Protein AF-A0A8X6FVD0-F1 (afdb_monomer_lite)

Structure (mmCIF, N/CA/C/O backbone):
data_AF-A0A8X6FVD0-F1
#
_entry.id   AF-A0A8X6FVD0-F1
#
loop_
_atom_site.group_PDB
_atom_site.id
_atom_site.type_symbol
_atom_site.label_atom_id
_atom_site.label_alt_id
_atom_site.label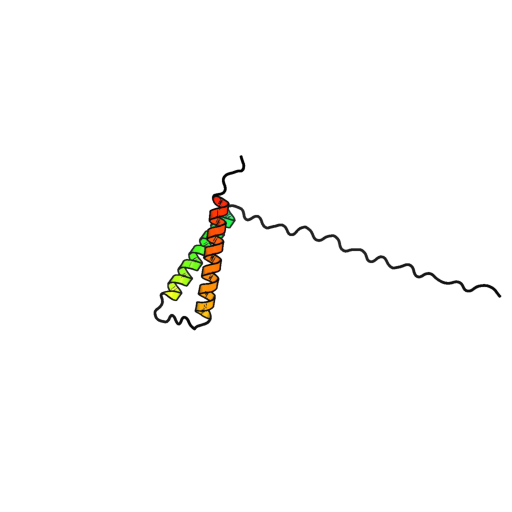_comp_id
_atom_site.label_asym_id
_atom_site.label_entity_id
_atom_site.label_seq_id
_atom_site.pdbx_PDB_ins_code
_atom_site.Cartn_x
_atom_site.Cartn_y
_atom_site.Cartn_z
_atom_site.occupancy
_atom_site.B_iso_or_equiv
_atom_site.auth_seq_id
_atom_site.auth_comp_id
_atom_site.auth_asym_id
_atom_site.auth_atom_id
_atom_site.pdbx_PDB_model_num
ATOM 1 N N . MET A 1 1 ? 47.522 37.776 63.342 1.00 47.62 1 MET A N 1
ATOM 2 C CA . MET A 1 1 ? 47.467 36.954 62.114 1.00 47.62 1 MET A CA 1
ATOM 3 C C . MET A 1 1 ? 46.582 35.760 62.398 1.00 47.62 1 MET A C 1
ATOM 5 O O . MET A 1 1 ? 46.974 34.973 63.239 1.00 47.62 1 MET A O 1
ATOM 9 N N . ASN A 1 2 ? 45.381 35.726 61.817 1.00 36.94 2 ASN A N 1
ATOM 10 C CA . ASN A 1 2 ? 44.413 34.613 61.749 1.00 36.94 2 ASN A CA 1
ATOM 11 C C . ASN A 1 2 ? 43.127 35.216 61.147 1.00 36.94 2 ASN A C 1
ATOM 13 O O . ASN A 1 2 ? 42.760 36.306 61.567 1.00 36.94 2 ASN A O 1
ATOM 17 N N . GLN A 1 3 ? 42.377 34.666 60.197 1.00 48.00 3 GLN A N 1
ATOM 18 C CA . GLN A 1 3 ? 42.430 33.489 59.328 1.00 48.00 3 GLN A CA 1
ATOM 19 C C . GLN A 1 3 ? 41.608 33.881 58.078 1.00 48.00 3 GLN A C 1
ATOM 21 O O . GLN A 1 3 ? 40.643 34.639 58.197 1.00 48.00 3 GLN A O 1
ATOM 26 N N . LEU A 1 4 ? 41.991 33.406 56.889 1.00 51.53 4 LEU A N 1
ATOM 27 C CA . LEU A 1 4 ? 41.271 33.653 55.631 1.00 51.53 4 LEU A CA 1
ATOM 28 C C . LEU A 1 4 ? 39.842 33.080 55.689 1.00 51.53 4 LEU A C 1
ATOM 30 O O . LEU A 1 4 ? 39.650 31.905 55.994 1.00 51.53 4 LEU A O 1
ATOM 34 N N . ILE A 1 5 ? 38.849 33.891 55.319 1.00 57.09 5 ILE A N 1
ATOM 35 C CA . ILE A 1 5 ? 37.463 33.453 55.116 1.00 57.09 5 ILE A CA 1
ATOM 36 C C . ILE A 1 5 ? 37.375 32.782 53.739 1.00 57.09 5 ILE A C 1
ATOM 38 O O . ILE A 1 5 ? 37.478 33.448 52.710 1.00 57.09 5 ILE A O 1
ATOM 42 N N . MET A 1 6 ? 37.186 31.462 53.710 1.00 51.59 6 MET A N 1
ATOM 43 C CA . MET A 1 6 ? 36.872 30.716 52.488 1.00 51.59 6 MET A CA 1
ATOM 44 C C . MET A 1 6 ? 35.366 30.806 52.209 1.00 51.59 6 MET A C 1
ATOM 46 O O . MET A 1 6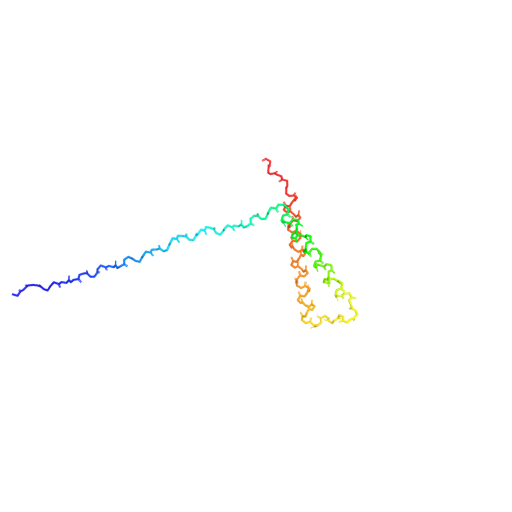 ? 34.556 30.263 52.957 1.00 51.59 6 MET A O 1
ATOM 50 N N . THR A 1 7 ? 34.973 31.492 51.136 1.00 52.88 7 THR A N 1
ATOM 51 C CA . THR A 1 7 ? 33.577 31.560 50.687 1.00 52.88 7 THR A CA 1
ATOM 52 C C . THR A 1 7 ? 33.214 30.297 49.903 1.00 52.88 7 THR A C 1
ATOM 54 O O . THR A 1 7 ? 33.686 30.054 48.793 1.00 52.88 7 THR A O 1
ATOM 57 N N . SER A 1 8 ? 32.361 29.457 50.488 1.00 50.16 8 SER A N 1
ATOM 58 C CA . SER A 1 8 ? 31.799 28.275 49.836 1.00 50.16 8 SER A CA 1
ATOM 59 C C . SER A 1 8 ? 30.741 28.693 48.805 1.00 50.16 8 SER A C 1
ATOM 61 O O . SER A 1 8 ? 29.648 29.154 49.133 1.00 50.16 8 SER A O 1
ATOM 63 N N . LYS A 1 9 ? 31.054 28.535 47.514 1.00 56.81 9 LYS A N 1
ATOM 64 C CA . LYS A 1 9 ? 30.061 28.623 46.433 1.00 56.81 9 LYS A CA 1
ATOM 65 C C . LYS A 1 9 ? 29.066 27.467 46.581 1.00 56.81 9 LYS A C 1
ATOM 67 O O . LYS A 1 9 ? 29.423 26.311 46.378 1.00 56.81 9 LYS A O 1
ATOM 72 N N . SER A 1 10 ? 27.817 27.786 46.913 1.00 60.72 10 SER A N 1
ATOM 73 C CA . SER A 1 10 ? 26.706 26.827 46.876 1.00 60.72 10 SER A CA 1
ATOM 74 C C . SER A 1 10 ? 26.471 26.337 45.437 1.00 60.72 10 SER A C 1
ATOM 76 O O . SER A 1 10 ? 26.400 27.174 44.530 1.00 60.72 10 SER A O 1
ATOM 78 N N . PRO A 1 11 ? 26.317 25.022 45.185 1.00 60.69 11 PRO A N 1
ATOM 79 C CA . PRO A 1 11 ? 25.980 24.521 43.859 1.00 60.69 11 PRO A CA 1
ATOM 80 C C . PRO A 1 11 ? 24.570 24.982 43.486 1.00 60.69 11 PRO A C 1
ATOM 82 O O . PRO A 1 11 ? 23.596 24.690 44.182 1.00 60.69 11 PRO A O 1
ATOM 85 N N . ARG A 1 12 ? 24.456 25.723 42.382 1.00 61.03 12 ARG A N 1
ATOM 86 C CA . ARG A 1 12 ? 23.176 26.116 41.789 1.00 61.03 12 ARG A CA 1
ATOM 87 C C . ARG A 1 12 ? 22.433 24.831 41.395 1.00 61.03 12 ARG A C 1
ATOM 89 O O . ARG A 1 12 ? 22.832 24.177 40.438 1.00 61.03 12 ARG A O 1
ATOM 96 N N . ARG A 1 13 ? 21.390 24.449 42.146 1.00 62.78 13 ARG A N 1
ATOM 97 C CA . ARG A 1 13 ? 20.494 23.341 41.773 1.00 62.78 13 ARG A CA 1
ATOM 98 C C . ARG A 1 13 ? 19.857 23.690 40.430 1.00 62.78 13 ARG A C 1
ATOM 100 O O . ARG A 1 13 ? 19.045 24.609 40.357 1.00 62.78 13 ARG A O 1
ATOM 107 N N . THR A 1 14 ? 20.258 23.004 39.368 1.00 65.44 14 THR A N 1
ATOM 108 C CA . THR A 1 14 ? 19.532 23.022 38.098 1.00 65.44 14 THR A CA 1
ATOM 109 C C . THR A 1 14 ? 18.167 22.377 38.338 1.00 65.44 14 THR A C 1
ATOM 111 O O . THR A 1 14 ? 18.137 21.252 38.840 1.00 65.44 14 THR A O 1
ATOM 114 N N . PRO A 1 15 ? 17.040 23.053 38.054 1.00 67.81 15 PRO A N 1
ATOM 115 C CA . PRO A 1 15 ? 15.740 22.408 38.133 1.00 67.81 15 PRO A CA 1
ATOM 116 C C . PRO A 1 15 ? 15.700 21.297 37.083 1.00 67.81 15 PRO A C 1
ATOM 118 O O . PRO A 1 15 ? 15.897 21.548 35.894 1.00 67.81 15 PRO A O 1
ATOM 121 N N . THR A 1 16 ? 15.508 20.061 37.534 1.00 70.56 16 THR A N 1
ATOM 122 C CA . THR A 1 16 ? 15.261 18.919 36.657 1.00 70.56 16 THR A CA 1
ATOM 123 C C . THR A 1 16 ? 14.016 19.229 35.818 1.00 70.56 16 THR A C 1
ATOM 125 O O . THR A 1 16 ? 13.007 19.637 36.404 1.00 70.56 16 THR A O 1
ATOM 128 N N . PRO A 1 17 ? 14.049 19.086 34.480 1.00 67.50 17 PRO A N 1
ATOM 129 C CA . PRO A 1 17 ? 12.837 19.217 33.681 1.00 67.50 17 PRO A CA 1
ATOM 130 C C . PRO A 1 17 ? 11.802 18.182 34.154 1.00 67.50 17 PRO A C 1
ATOM 132 O O . PRO A 1 17 ? 12.192 17.098 34.604 1.00 67.50 17 PRO A O 1
ATOM 135 N N . PRO A 1 18 ? 10.497 18.503 34.099 1.00 73.75 18 PRO A N 1
ATOM 136 C CA . PRO A 1 18 ? 9.461 17.545 34.450 1.00 73.75 18 PRO A CA 1
ATOM 137 C C . PRO A 1 18 ? 9.609 16.285 33.583 1.00 73.75 18 PRO A C 1
ATOM 139 O O . PRO A 1 18 ? 10.017 16.395 32.421 1.00 73.75 18 PRO A O 1
ATOM 142 N N . PRO A 1 19 ? 9.309 15.093 34.127 1.00 70.00 19 PRO A N 1
ATOM 143 C CA . PRO A 1 19 ? 9.311 13.876 33.333 1.00 70.00 19 PRO A CA 1
ATOM 144 C C . PRO A 1 19 ? 8.376 14.070 32.137 1.00 70.00 19 PRO A C 1
ATOM 146 O O . PRO A 1 19 ? 7.249 14.546 32.292 1.00 70.00 19 PRO A O 1
ATOM 149 N N . LEU A 1 20 ? 8.871 13.744 30.941 1.00 66.62 20 LEU A N 1
ATOM 150 C CA . LEU A 1 20 ? 8.043 13.717 29.741 1.00 66.62 20 LEU A CA 1
ATOM 151 C C . LEU A 1 20 ? 6.865 12.764 30.005 1.00 66.62 20 LEU A C 1
ATOM 153 O O . LEU A 1 20 ? 7.089 11.698 30.592 1.00 66.62 20 LEU A O 1
ATOM 157 N N . PRO A 1 21 ? 5.627 13.125 29.621 1.00 66.31 21 PRO A N 1
ATOM 158 C CA . PRO A 1 21 ? 4.510 12.200 29.739 1.00 66.31 21 PRO A CA 1
ATOM 159 C C . PRO A 1 21 ? 4.851 10.905 28.985 1.00 66.31 21 PRO A C 1
ATOM 161 O O . PRO A 1 21 ? 5.570 10.963 27.977 1.00 66.31 21 PRO A O 1
ATOM 164 N N . PRO A 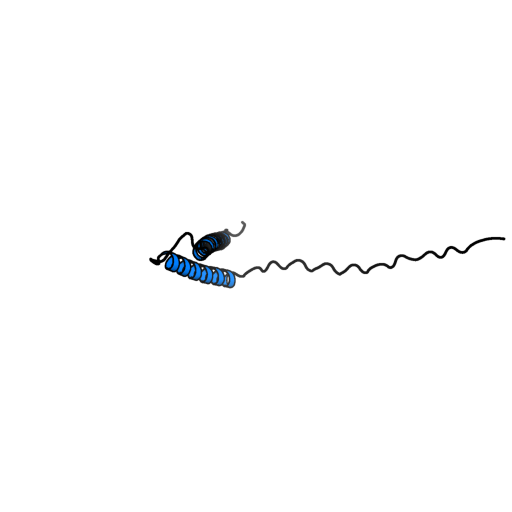1 22 ? 4.382 9.736 29.463 1.00 66.75 22 PRO A N 1
ATOM 165 C CA . PRO A 1 22 ? 4.522 8.506 28.699 1.00 66.75 22 PRO A CA 1
ATOM 166 C C . PRO A 1 22 ? 3.964 8.771 27.302 1.00 66.75 22 PRO A C 1
ATOM 168 O O . PRO A 1 22 ? 2.896 9.370 27.176 1.00 66.75 22 PRO A O 1
ATOM 171 N N . CYS A 1 23 ? 4.717 8.399 26.262 1.00 62.78 23 CYS A N 1
ATOM 172 C CA . CYS A 1 23 ? 4.213 8.454 24.895 1.00 62.78 23 CYS A CA 1
ATOM 173 C C . CYS A 1 23 ? 2.882 7.707 24.887 1.00 62.78 23 CYS A C 1
ATOM 175 O O . CYS A 1 23 ? 2.873 6.493 25.093 1.00 62.78 23 CYS A O 1
ATOM 177 N N . GLU A 1 24 ? 1.769 8.424 24.726 1.00 58.28 24 GLU A N 1
ATOM 178 C CA . GLU A 1 24 ? 0.478 7.781 24.556 1.00 58.28 24 GLU A CA 1
ATOM 179 C C . GLU A 1 24 ? 0.599 6.931 23.295 1.00 58.28 24 GLU A C 1
AT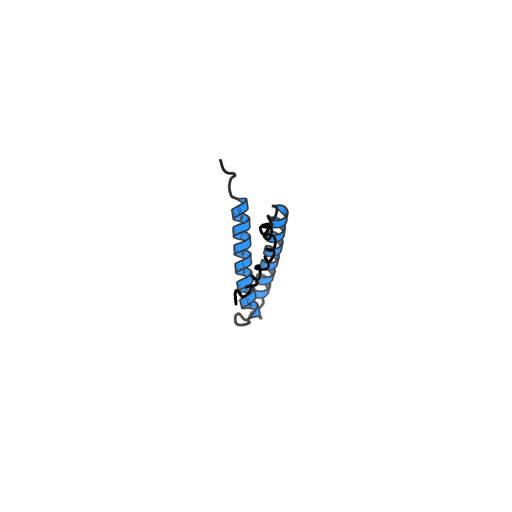OM 181 O O . GLU A 1 24 ? 0.718 7.453 22.184 1.00 58.28 24 GLU A O 1
ATOM 186 N N . GLN A 1 25 ? 0.663 5.607 23.461 1.00 58.12 25 GLN A N 1
ATOM 187 C CA . GLN A 1 25 ? 0.459 4.710 22.339 1.00 58.12 25 GLN A CA 1
ATOM 188 C C . GLN A 1 25 ? -0.926 5.046 21.801 1.00 58.12 25 GLN A C 1
ATOM 190 O O . GLN A 1 25 ? -1.925 4.805 22.477 1.00 58.12 25 GLN A O 1
ATOM 195 N N . LEU A 1 26 ? -0.972 5.645 20.611 1.00 59.47 26 LEU A N 1
ATOM 196 C CA . LEU A 1 26 ? -2.204 5.866 19.869 1.00 59.47 26 LEU A CA 1
ATOM 197 C C . LEU A 1 26 ? -2.870 4.503 19.666 1.00 59.47 26 LEU A C 1
ATOM 199 O O . LEU A 1 26 ? -2.500 3.742 18.773 1.00 59.47 26 LEU A O 1
ATOM 203 N N . GLN A 1 27 ? -3.825 4.172 20.534 1.00 61.66 27 GLN A N 1
ATOM 204 C CA . GLN A 1 27 ? -4.675 3.006 20.363 1.00 61.66 27 GLN A CA 1
ATOM 205 C C . GLN A 1 27 ? -5.680 3.355 19.271 1.00 61.66 27 GLN A C 1
ATOM 207 O O . GLN A 1 27 ? -6.696 3.999 19.529 1.00 61.66 27 GLN A O 1
ATOM 212 N N . LEU A 1 28 ? -5.365 2.972 18.034 1.00 67.44 28 LEU A N 1
ATOM 213 C CA . LEU A 1 28 ? -6.312 3.077 16.929 1.00 67.44 28 LEU A CA 1
ATOM 214 C C . LEU A 1 28 ? -7.553 2.259 17.282 1.00 67.44 28 LEU A C 1
ATOM 216 O O . LEU A 1 28 ? -7.463 1.063 17.568 1.00 67.44 28 LEU A O 1
ATOM 220 N N . ASN A 1 29 ? -8.725 2.888 17.247 1.00 79.88 29 ASN A N 1
ATOM 221 C CA . ASN A 1 29 ? -9.961 2.151 17.461 1.00 79.88 29 ASN A CA 1
ATOM 222 C C . ASN A 1 29 ? -10.283 1.261 16.245 1.00 79.88 29 ASN A C 1
ATOM 224 O O . ASN A 1 29 ? -9.752 1.439 15.146 1.00 79.88 29 ASN A O 1
ATOM 228 N N . LYS A 1 30 ? -11.207 0.307 16.416 1.00 77.00 30 LYS A N 1
ATOM 229 C CA . LYS A 1 30 ? -11.608 -0.643 15.360 1.00 77.00 30 LYS A CA 1
ATOM 230 C C . LYS A 1 30 ? -11.993 0.038 14.037 1.00 77.00 30 LYS A C 1
ATOM 232 O O . LYS A 1 30 ? -11.679 -0.489 12.970 1.00 77.00 30 LYS A O 1
ATOM 237 N N . ALA A 1 31 ? -12.657 1.193 14.083 1.00 80.38 31 ALA A N 1
ATOM 238 C CA . ALA A 1 31 ? -13.057 1.917 12.878 1.00 80.38 31 ALA A CA 1
ATOM 239 C C . ALA A 1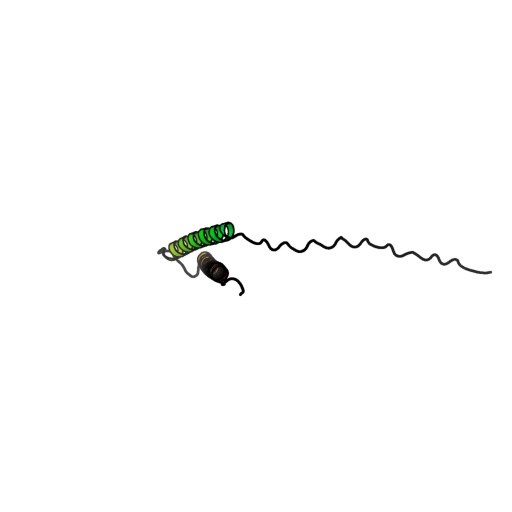 31 ? -11.860 2.595 12.191 1.00 80.38 31 ALA A C 1
ATOM 241 O O . ALA A 1 31 ? -11.774 2.585 10.964 1.00 80.38 31 ALA A O 1
ATOM 242 N N . GLU A 1 32 ? -10.925 3.151 12.957 1.00 83.44 32 GLU A N 1
ATOM 243 C CA . GLU A 1 32 ? -9.685 3.739 12.438 1.00 83.44 32 GLU A CA 1
ATOM 244 C C . GLU A 1 32 ? -8.772 2.676 11.824 1.00 83.44 32 GLU A C 1
ATOM 246 O O . GLU A 1 32 ? -8.305 2.852 10.697 1.00 83.44 32 GLU A O 1
ATOM 251 N N . LEU A 1 33 ? -8.611 1.533 12.499 1.00 79.06 33 LEU A N 1
ATOM 252 C CA . LEU A 1 33 ? -7.866 0.389 11.975 1.00 79.06 33 LEU A CA 1
ATOM 253 C C . LEU A 1 33 ? -8.488 -0.110 10.662 1.00 79.06 33 LEU A C 1
ATOM 255 O O . LEU A 1 33 ? -7.789 -0.305 9.669 1.00 79.06 33 LEU A O 1
ATOM 259 N N . SER A 1 34 ? -9.819 -0.235 10.613 1.00 81.19 34 SER A N 1
ATOM 260 C CA . SER A 1 34 ? -10.539 -0.647 9.403 1.00 81.19 34 SER A CA 1
ATOM 261 C C . SER A 1 34 ? -10.354 0.338 8.242 1.00 81.19 34 SER A C 1
ATOM 263 O O . SER A 1 34 ? -10.200 -0.087 7.093 1.00 81.19 34 SER A O 1
ATOM 265 N N . LYS A 1 35 ? -10.358 1.652 8.509 1.00 86.25 35 LYS A N 1
ATOM 266 C CA . LYS A 1 35 ? -10.095 2.683 7.490 1.00 86.25 35 LYS A CA 1
ATOM 267 C C . LYS A 1 35 ? -8.663 2.595 6.972 1.00 86.25 35 LYS A C 1
ATOM 269 O O . LYS A 1 35 ? -8.461 2.613 5.760 1.00 86.25 35 LYS A O 1
ATOM 274 N N . MET A 1 36 ? -7.691 2.440 7.871 1.00 83.94 36 MET A N 1
ATOM 275 C CA . MET A 1 36 ? -6.281 2.280 7.516 1.00 83.94 36 MET A CA 1
ATOM 276 C C . MET A 1 36 ? -6.064 1.043 6.636 1.00 83.94 36 MET A C 1
ATOM 278 O O . MET A 1 36 ? -5.439 1.150 5.583 1.00 83.94 36 MET A O 1
ATOM 282 N N . VAL A 1 37 ? -6.641 -0.103 7.011 1.00 84.38 37 VAL A N 1
ATOM 283 C CA . VAL A 1 37 ? -6.588 -1.342 6.217 1.00 84.38 37 VAL A CA 1
ATOM 284 C C . VAL A 1 37 ? -7.212 -1.140 4.835 1.00 84.38 37 VAL A C 1
ATOM 286 O O . VAL A 1 37 ? -6.637 -1.565 3.837 1.00 84.38 37 VAL A O 1
ATOM 289 N N . THR A 1 38 ? -8.357 -0.459 4.748 1.00 85.94 38 THR A N 1
ATOM 290 C CA . THR A 1 38 ? -9.033 -0.193 3.464 1.00 85.94 38 THR A CA 1
ATOM 291 C C . THR A 1 38 ? -8.179 0.684 2.549 1.00 85.94 38 THR A C 1
ATOM 293 O O . THR A 1 38 ? -7.987 0.357 1.380 1.00 85.94 38 THR A O 1
ATOM 296 N N . PHE A 1 39 ? -7.616 1.768 3.086 1.00 86.56 39 PHE A N 1
ATOM 297 C CA . PHE A 1 39 ? -6.726 2.654 2.339 1.00 86.56 39 PHE A CA 1
ATOM 298 C C . PHE A 1 39 ? -5.474 1.917 1.841 1.00 86.56 39 PHE A C 1
ATOM 300 O O . PHE A 1 39 ? -5.109 2.016 0.670 1.00 86.56 39 PHE A O 1
ATOM 307 N N . ARG A 1 40 ? -4.847 1.123 2.714 1.00 84.62 40 ARG A N 1
ATOM 308 C CA . ARG A 1 40 ? -3.664 0.317 2.390 1.00 84.62 40 ARG A CA 1
ATOM 309 C C . ARG A 1 40 ? -3.968 -0.726 1.302 1.00 84.62 40 ARG A C 1
ATOM 311 O O . ARG A 1 40 ? -3.190 -0.842 0.363 1.00 84.62 40 ARG A O 1
ATOM 318 N N . LYS A 1 41 ? -5.129 -1.395 1.345 1.00 85.38 41 LYS A N 1
ATOM 319 C CA . LYS A 1 41 ? -5.595 -2.304 0.275 1.00 85.38 41 LYS A CA 1
ATOM 320 C C . LYS A 1 41 ? -5.778 -1.602 -1.071 1.00 85.38 41 LYS A C 1
ATOM 322 O O . LYS A 1 41 ? -5.439 -2.170 -2.102 1.00 85.38 41 LYS A O 1
ATOM 327 N N . HIS A 1 42 ? -6.298 -0.377 -1.076 1.00 90.88 42 HIS A N 1
ATOM 328 C CA . HIS A 1 42 ? -6.430 0.388 -2.315 1.00 90.88 42 HIS A CA 1
ATOM 329 C C . HIS A 1 42 ? -5.057 0.755 -2.897 1.00 90.88 42 HIS A C 1
ATOM 331 O O . HIS A 1 42 ? -4.812 0.548 -4.080 1.00 90.88 42 HIS A O 1
ATOM 337 N N . LYS A 1 43 ? -4.127 1.206 -2.045 1.00 88.19 43 LYS A N 1
ATOM 338 C CA . LYS A 1 43 ? -2.740 1.484 -2.443 1.00 88.19 43 LYS A CA 1
ATOM 339 C C . LYS A 1 43 ? -2.037 0.243 -3.009 1.00 88.19 43 LYS A C 1
ATOM 341 O O . LYS A 1 43 ? -1.333 0.358 -4.007 1.00 88.19 43 LYS A O 1
ATOM 346 N N . LEU A 1 44 ? -2.258 -0.926 -2.401 1.00 86.50 44 LEU A N 1
ATOM 347 C CA . LEU A 1 44 ? -1.751 -2.213 -2.884 1.00 86.50 44 LEU A CA 1
ATOM 348 C C . LEU A 1 44 ? -2.207 -2.498 -4.322 1.00 86.50 44 LEU A C 1
ATOM 350 O O . LEU A 1 44 ? -1.375 -2.808 -5.170 1.00 86.50 44 LEU A O 1
ATOM 354 N N . ALA A 1 45 ? -3.503 -2.332 -4.602 1.00 88.75 45 ALA A N 1
ATOM 355 C CA . ALA A 1 45 ? -4.053 -2.537 -5.939 1.00 88.75 45 ALA A CA 1
ATOM 356 C C . ALA A 1 45 ? -3.400 -1.603 -6.973 1.00 88.75 45 ALA A C 1
ATOM 358 O O . ALA A 1 45 ? -2.956 -2.072 -8.015 1.00 88.75 45 ALA A O 1
ATOM 359 N N . CYS A 1 46 ? -3.234 -0.315 -6.652 1.00 89.31 46 CYS A N 1
ATOM 360 C CA . CYS A 1 46 ? -2.571 0.627 -7.558 1.00 89.31 46 CYS A CA 1
ATOM 361 C C . CYS A 1 46 ? -1.114 0.242 -7.858 1.00 89.31 46 CYS A C 1
ATOM 363 O O . CYS A 1 46 ? -0.661 0.387 -8.990 1.00 89.31 46 CYS A O 1
ATOM 365 N N . ILE A 1 47 ? -0.363 -0.253 -6.867 1.00 86.31 47 ILE A N 1
ATOM 366 C CA . ILE A 1 47 ? 1.019 -0.709 -7.086 1.00 86.31 47 ILE A CA 1
ATOM 367 C C . ILE A 1 47 ? 1.045 -1.932 -8.011 1.00 86.31 47 ILE A C 1
ATOM 369 O O . ILE A 1 47 ? 1.874 -1.990 -8.918 1.00 86.31 47 ILE A O 1
ATOM 373 N N . GLN A 1 48 ? 0.127 -2.881 -7.820 1.00 86.44 48 GLN A N 1
ATOM 374 C CA . GLN A 1 48 ? 0.015 -4.064 -8.678 1.00 86.44 48 GLN A CA 1
ATOM 375 C C . GLN A 1 48 ? -0.362 -3.692 -10.119 1.00 86.44 48 GLN A C 1
ATOM 377 O O . GLN A 1 48 ? 0.211 -4.236 -11.060 1.00 86.44 48 GLN A O 1
ATOM 382 N N . GLU A 1 49 ? -1.270 -2.732 -10.307 1.00 89.44 49 GLU A N 1
ATOM 383 C CA . GLU A 1 49 ? -1.622 -2.209 -11.632 1.00 89.44 49 GLU A CA 1
ATOM 384 C C . GLU A 1 49 ? -0.427 -1.538 -12.317 1.00 89.44 49 GLU A C 1
ATOM 386 O O . GLU A 1 49 ? -0.200 -1.765 -13.503 1.00 89.44 49 GLU A O 1
ATOM 391 N N . LEU A 1 50 ? 0.373 -0.763 -11.576 1.00 85.19 50 LEU A N 1
ATOM 392 C CA . LEU A 1 50 ? 1.595 -0.145 -12.098 1.00 85.19 50 LEU A CA 1
ATOM 393 C C . LEU A 1 50 ? 2.636 -1.191 -12.517 1.00 85.19 50 LEU A C 1
ATOM 395 O O . LEU A 1 50 ? 3.268 -1.032 -13.556 1.00 85.19 50 LEU A O 1
ATOM 399 N N . GLN A 1 51 ? 2.798 -2.270 -11.749 1.00 82.94 51 GLN A N 1
ATOM 400 C CA . GLN A 1 51 ? 3.693 -3.378 -12.105 1.00 82.94 51 GLN A CA 1
ATOM 401 C C . GLN A 1 51 ? 3.186 -4.184 -13.310 1.00 82.94 51 GLN A C 1
ATOM 403 O O . GLN A 1 51 ? 3.982 -4.759 -14.044 1.00 82.94 51 GLN A O 1
ATOM 408 N N . ALA A 1 52 ? 1.875 -4.226 -13.547 1.00 85.56 52 ALA A N 1
ATOM 409 C CA . ALA A 1 52 ? 1.300 -4.908 -14.705 1.00 85.56 52 ALA A CA 1
ATOM 410 C C . ALA A 1 52 ? 1.445 -4.115 -16.021 1.00 85.56 52 ALA A C 1
ATOM 412 O O . ALA A 1 52 ? 1.077 -4.626 -17.082 1.00 85.56 52 ALA A O 1
ATOM 413 N N . MET A 1 53 ? 1.961 -2.880 -15.977 1.00 85.69 53 MET A N 1
ATOM 414 C CA . MET A 1 53 ? 2.167 -2.064 -17.172 1.00 85.69 53 MET A CA 1
ATOM 415 C C . MET A 1 53 ? 3.328 -2.602 -18.028 1.00 85.69 53 MET A C 1
ATOM 417 O O . MET A 1 53 ? 4.346 -3.038 -17.491 1.00 85.69 53 MET A O 1
ATOM 421 N N . PRO A 1 54 ? 3.218 -2.549 -19.367 1.00 78.38 54 PRO A N 1
ATOM 422 C CA . PRO A 1 54 ? 4.230 -3.094 -20.277 1.00 78.38 54 PRO A CA 1
ATOM 423 C C . PRO A 1 54 ? 5.584 -2.366 -20.210 1.00 78.38 54 PRO A C 1
ATOM 425 O O . PRO A 1 54 ? 6.608 -2.977 -20.499 1.00 78.38 54 PRO A O 1
ATOM 428 N N . ASP A 1 55 ? 5.602 -1.102 -19.779 1.00 80.56 55 ASP A N 1
ATOM 429 C CA . ASP A 1 55 ? 6.814 -0.304 -19.528 1.00 80.56 55 ASP A CA 1
ATOM 430 C C . ASP A 1 55 ? 7.395 -0.526 -18.114 1.00 80.56 55 ASP A C 1
ATOM 432 O O . ASP A 1 55 ? 8.150 0.295 -17.582 1.00 80.56 55 ASP A O 1
ATOM 436 N N . HIS A 1 56 ? 7.025 -1.628 -17.453 1.00 77.00 56 HIS A N 1
ATOM 437 C CA . HIS A 1 56 ? 7.610 -1.986 -16.172 1.00 77.00 56 HIS A CA 1
ATOM 438 C C . HIS A 1 56 ? 9.070 -2.416 -16.352 1.00 77.00 56 HIS A C 1
ATOM 440 O O . HIS A 1 56 ? 9.383 -3.501 -16.843 1.00 77.00 56 HIS A O 1
ATOM 446 N N . HIS A 1 57 ? 9.976 -1.571 -15.861 1.00 81.56 57 HIS A N 1
ATOM 447 C CA . HIS A 1 57 ? 11.393 -1.883 -15.740 1.00 81.56 57 HIS A CA 1
ATOM 448 C C . HIS A 1 57 ? 11.723 -2.216 -14.278 1.00 81.56 57 HIS A C 1
ATOM 450 O O . HIS A 1 57 ? 11.762 -1.307 -13.451 1.00 81.56 57 HIS A O 1
ATOM 456 N N . PRO A 1 58 ? 11.961 -3.489 -13.911 1.00 73.06 58 PRO A N 1
ATOM 457 C CA . PRO A 1 58 ? 12.226 -3.882 -12.521 1.00 73.06 58 PRO A CA 1
ATOM 458 C C . PRO A 1 58 ? 13.507 -3.268 -11.937 1.00 73.06 58 PRO A C 1
ATOM 460 O O . PRO A 1 58 ? 13.685 -3.253 -10.722 1.00 73.06 58 PRO A O 1
ATOM 463 N N . GLU A 1 59 ? 14.382 -2.744 -12.793 1.00 81.38 59 GLU A N 1
ATOM 464 C CA . GLU A 1 59 ? 15.623 -2.063 -12.415 1.00 81.38 59 GLU A CA 1
ATOM 465 C C . GLU A 1 59 ? 15.409 -0.586 -12.050 1.00 81.38 59 GLU A C 1
ATOM 467 O O . GLU A 1 59 ? 16.299 0.043 -11.476 1.00 81.38 59 GLU A O 1
ATOM 472 N N . ASP A 1 60 ? 14.239 -0.020 -12.367 1.00 83.62 60 ASP A N 1
ATOM 473 C CA . ASP A 1 60 ? 13.928 1.358 -12.013 1.00 83.62 60 ASP A CA 1
ATOM 474 C C . ASP A 1 60 ? 13.639 1.449 -10.496 1.00 83.62 60 ASP A C 1
ATOM 476 O O . ASP A 1 60 ? 12.802 0.705 -9.958 1.00 83.62 60 ASP A O 1
ATOM 480 N N . PRO A 1 61 ? 14.327 2.359 -9.775 1.00 83.88 61 PRO A N 1
ATOM 481 C CA . PRO A 1 61 ? 14.183 2.530 -8.331 1.00 83.88 61 PRO A CA 1
ATOM 482 C C . PRO A 1 61 ? 12.745 2.829 -7.885 1.00 83.88 61 PRO A C 1
ATOM 484 O O . PRO A 1 61 ? 12.404 2.567 -6.728 1.00 83.88 61 PRO A O 1
ATOM 487 N N . PHE A 1 62 ? 11.892 3.342 -8.775 1.00 83.00 62 PHE A N 1
ATOM 488 C CA . PHE A 1 62 ? 10.465 3.507 -8.529 1.00 83.00 62 PHE A CA 1
ATOM 489 C C . PHE A 1 62 ? 9.786 2.172 -8.201 1.00 83.00 62 PHE A C 1
ATOM 491 O O . PHE A 1 62 ? 9.101 2.069 -7.182 1.00 83.00 62 PHE A O 1
ATOM 498 N N . TYR A 1 63 ? 10.007 1.130 -9.008 1.00 80.88 63 TYR A N 1
ATOM 499 C CA . TYR A 1 63 ? 9.361 -0.167 -8.800 1.00 80.88 63 TYR A CA 1
ATOM 500 C C . TYR A 1 63 ? 9.982 -0.945 -7.641 1.00 80.88 63 TYR A C 1
ATOM 502 O O . TYR A 1 63 ? 9.254 -1.625 -6.920 1.00 80.88 63 TYR A O 1
ATOM 510 N N . ALA A 1 64 ? 11.290 -0.798 -7.401 1.00 84.12 64 ALA A N 1
ATOM 511 C CA . ALA A 1 64 ? 11.940 -1.361 -6.215 1.00 84.12 64 ALA A CA 1
ATOM 512 C C . ALA A 1 64 ? 11.340 -0.784 -4.921 1.00 84.12 64 ALA A C 1
ATOM 514 O O . ALA A 1 64 ? 11.023 -1.519 -3.984 1.00 84.12 64 ALA A O 1
ATOM 515 N N . ARG A 1 65 ? 11.106 0.535 -4.889 1.00 86.00 65 ARG A N 1
ATOM 516 C CA . ARG A 1 65 ? 10.402 1.190 -3.785 1.00 86.00 65 ARG A CA 1
ATOM 517 C C . ARG A 1 65 ? 8.951 0.724 -3.686 1.00 86.00 65 ARG A C 1
ATOM 519 O O . ARG A 1 65 ? 8.492 0.432 -2.587 1.00 86.00 65 ARG A O 1
ATOM 526 N N . ALA A 1 66 ? 8.245 0.621 -4.809 1.00 83.31 66 ALA A N 1
ATOM 527 C CA . ALA A 1 66 ? 6.861 0.162 -4.821 1.00 83.31 66 ALA A CA 1
ATOM 528 C C . ALA A 1 66 ? 6.729 -1.279 -4.291 1.00 83.31 66 ALA A C 1
ATOM 530 O O . ALA A 1 66 ? 5.809 -1.563 -3.532 1.00 83.31 66 ALA A O 1
ATOM 531 N N . ALA A 1 67 ? 7.679 -2.163 -4.612 1.00 82.56 67 ALA A N 1
ATOM 532 C CA . ALA A 1 67 ? 7.738 -3.527 -4.088 1.00 82.56 67 ALA A CA 1
ATOM 533 C C . ALA A 1 67 ? 8.002 -3.568 -2.571 1.00 82.56 67 ALA A C 1
ATOM 535 O O . ALA A 1 67 ? 7.354 -4.329 -1.856 1.00 82.56 67 ALA A O 1
ATOM 536 N N . AL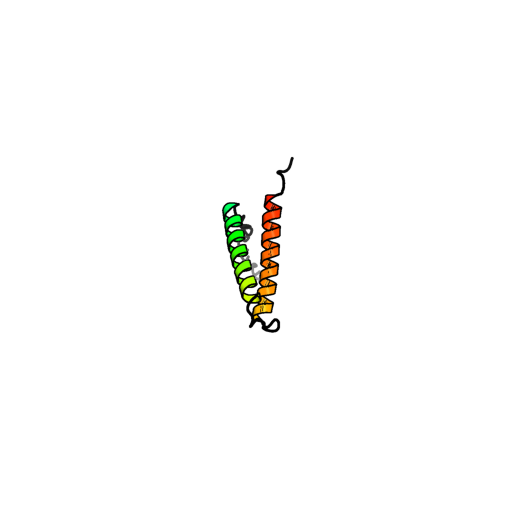A A 1 68 ? 8.899 -2.720 -2.058 1.00 87.06 68 ALA A N 1
ATOM 537 C CA . ALA A 1 68 ? 9.127 -2.606 -0.616 1.00 87.06 68 ALA A CA 1
ATOM 538 C C . ALA A 1 68 ? 7.883 -2.074 0.123 1.00 87.06 68 ALA A C 1
ATOM 540 O O . ALA A 1 68 ? 7.497 -2.606 1.163 1.00 87.06 68 ALA A O 1
ATOM 541 N N . GLU A 1 69 ? 7.216 -1.059 -0.437 1.00 86.50 69 GLU A N 1
ATOM 542 C CA . GLU A 1 69 ? 5.963 -0.528 0.113 1.00 86.50 69 GLU A CA 1
ATOM 543 C C . GLU A 1 69 ? 4.837 -1.573 0.077 1.00 86.50 69 GLU A C 1
ATOM 545 O O . GLU A 1 69 ? 4.019 -1.625 0.995 1.00 86.50 69 GLU A O 1
ATOM 550 N N . LEU A 1 70 ? 4.801 -2.422 -0.953 1.00 84.25 70 LEU A N 1
ATOM 551 C CA . LEU A 1 70 ? 3.854 -3.527 -1.073 1.00 84.25 70 LEU A CA 1
ATOM 552 C C . LEU A 1 70 ? 4.016 -4.533 0.076 1.00 84.25 70 LEU A C 1
ATOM 554 O O . LEU A 1 70 ? 3.031 -4.865 0.735 1.00 84.25 70 LEU A O 1
ATOM 558 N N . GLN A 1 71 ? 5.254 -4.927 0.380 1.00 86.44 71 GLN A N 1
ATOM 559 C CA . GLN A 1 71 ? 5.560 -5.850 1.475 1.00 86.44 71 GLN A CA 1
ATOM 560 C C . GLN A 1 71 ? 5.158 -5.284 2.851 1.00 86.44 71 GLN A C 1
ATOM 562 O O . GLN A 1 71 ? 4.531 -5.982 3.648 1.00 86.44 71 GLN A O 1
ATOM 567 N N . GLU A 1 72 ? 5.439 -4.001 3.117 1.00 87.69 72 GLU A N 1
ATOM 568 C CA . GLU A 1 72 ? 5.023 -3.316 4.357 1.00 87.69 72 GLU A CA 1
ATOM 569 C C . GLU A 1 72 ? 3.489 -3.287 4.503 1.00 87.69 72 GLU A C 1
ATOM 571 O O . GLU A 1 72 ? 2.932 -3.462 5.593 1.00 87.69 72 GLU A O 1
ATOM 576 N N . ILE A 1 73 ? 2.779 -3.051 3.394 1.00 82.75 73 ILE A N 1
ATOM 577 C CA . ILE A 1 73 ? 1.315 -3.019 3.365 1.00 82.75 73 ILE A CA 1
ATOM 578 C C . ILE A 1 73 ? 0.732 -4.398 3.690 1.00 82.75 73 ILE A C 1
ATOM 580 O O . ILE A 1 73 ? -0.196 -4.480 4.500 1.00 82.75 73 ILE A O 1
ATOM 584 N N . GLU A 1 74 ? 1.256 -5.461 3.082 1.00 83.69 74 GLU A N 1
ATOM 585 C CA . GLU A 1 74 ? 0.801 -6.833 3.325 1.00 83.69 74 GLU A CA 1
ATOM 586 C C . GLU A 1 74 ? 1.007 -7.245 4.785 1.00 83.69 74 GLU A C 1
ATOM 588 O O . GLU A 1 74 ? 0.074 -7.745 5.417 1.00 83.69 74 GLU A O 1
ATOM 593 N N . GLU A 1 75 ? 2.175 -6.941 5.356 1.00 84.12 75 GLU A N 1
ATOM 594 C CA . GLU A 1 75 ? 2.471 -7.194 6.768 1.00 84.12 75 GLU A CA 1
ATOM 595 C C . GLU A 1 75 ? 1.509 -6.431 7.693 1.00 84.12 75 GLU A C 1
ATOM 597 O O . GLU A 1 75 ? 0.907 -7.015 8.597 1.00 84.12 75 GLU A O 1
ATOM 602 N N . THR A 1 76 ? 1.279 -5.142 7.422 1.00 78.69 76 THR A N 1
ATOM 603 C CA . THR A 1 76 ? 0.356 -4.310 8.212 1.00 78.69 76 THR A CA 1
ATOM 604 C C . THR A 1 76 ? -1.069 -4.867 8.190 1.00 78.69 76 THR A C 1
ATOM 606 O O . THR A 1 76 ? -1.746 -4.900 9.221 1.00 78.69 76 THR A O 1
ATOM 609 N N . ILE A 1 77 ? -1.549 -5.309 7.023 1.00 80.06 77 ILE A N 1
ATOM 610 C CA . ILE A 1 77 ? -2.879 -5.915 6.890 1.00 80.06 77 ILE A CA 1
ATOM 611 C C . ILE A 1 77 ? -2.931 -7.240 7.657 1.00 80.06 77 ILE A C 1
ATOM 613 O O . ILE A 1 77 ? -3.908 -7.484 8.366 1.00 80.06 77 ILE A O 1
ATOM 617 N N . GLN A 1 78 ? -1.896 -8.075 7.552 1.00 80.25 78 GLN A N 1
ATOM 618 C CA . GLN A 1 78 ? -1.836 -9.370 8.223 1.00 80.25 78 GLN A CA 1
ATOM 619 C C . GLN A 1 78 ? -1.874 -9.225 9.750 1.00 80.25 78 GLN A C 1
ATOM 621 O O . GLN A 1 78 ? -2.644 -9.928 10.409 1.00 80.25 78 GLN A O 1
ATOM 626 N N . ILE A 1 79 ? -1.107 -8.286 10.311 1.00 76.62 79 ILE A N 1
ATOM 627 C CA . ILE A 1 79 ? -1.111 -7.976 11.749 1.00 76.62 79 ILE A CA 1
ATOM 628 C C . ILE A 1 79 ? -2.495 -7.474 12.173 1.00 76.62 79 ILE A C 1
ATOM 630 O O . ILE A 1 79 ? -3.095 -8.028 13.091 1.00 76.62 79 ILE A O 1
ATOM 634 N N . ALA A 1 80 ? -3.052 -6.497 11.452 1.00 71.31 80 ALA A N 1
ATOM 635 C CA . ALA A 1 80 ? -4.357 -5.917 11.766 1.00 71.31 80 ALA A CA 1
ATOM 636 C C . ALA A 1 80 ? -5.501 -6.949 11.748 1.00 71.31 80 ALA A C 1
ATOM 638 O O . ALA A 1 80 ? -6.418 -6.879 12.567 1.00 71.31 80 ALA A O 1
ATOM 639 N N . VAL A 1 81 ? -5.463 -7.912 10.823 1.00 72.38 81 VAL A N 1
ATOM 640 C CA . VAL A 1 81 ? -6.445 -9.008 10.756 1.00 72.38 81 VAL A CA 1
ATOM 641 C C . VAL A 1 81 ? -6.244 -10.006 11.901 1.00 72.38 81 VAL A C 1
ATOM 643 O O . VAL A 1 81 ? -7.229 -10.482 12.470 1.00 72.38 81 VAL A O 1
ATOM 646 N N . SER A 1 82 ? -4.991 -10.288 12.267 1.00 73.12 82 SER A N 1
ATOM 647 C CA . SER A 1 82 ? -4.641 -11.229 13.341 1.00 73.12 82 SER A CA 1
ATOM 648 C C . SER A 1 82 ? -5.032 -10.697 14.727 1.00 73.12 82 SER A C 1
ATOM 650 O O . SER A 1 82 ? -5.611 -11.428 15.527 1.00 73.12 82 SER A O 1
ATOM 652 N N . ASP A 1 83 ? -4.826 -9.403 14.989 1.00 64.00 83 ASP A N 1
ATOM 653 C CA . ASP A 1 83 ? -5.275 -8.741 16.226 1.00 64.00 83 ASP A CA 1
ATOM 654 C C . ASP A 1 83 ? -6.808 -8.750 16.373 1.00 64.00 83 ASP A C 1
ATOM 656 O O . ASP A 1 83 ? -7.344 -8.872 17.472 1.00 64.00 83 ASP A O 1
ATOM 660 N N . MET A 1 84 ? -7.549 -8.697 15.259 1.00 58.84 84 MET A N 1
ATOM 661 C CA . MET A 1 84 ? -9.014 -8.816 15.271 1.00 58.84 84 MET A CA 1
ATOM 662 C C . MET A 1 84 ? -9.536 -10.247 15.453 1.00 58.84 84 MET A C 1
ATOM 664 O O . MET A 1 84 ? -10.745 -10.421 15.622 1.00 58.84 84 MET A O 1
ATOM 668 N N . THR A 1 85 ? -8.666 -11.259 15.403 1.00 57.78 85 THR A N 1
ATOM 669 C CA . THR A 1 85 ? -9.030 -12.677 15.562 1.00 57.78 85 THR A CA 1
ATOM 670 C C . THR A 1 85 ? -8.627 -13.273 16.909 1.00 57.78 85 THR A C 1
ATOM 672 O O . THR A 1 85 ? -8.961 -14.430 17.168 1.00 57.78 85 THR A O 1
ATOM 675 N N . LEU A 1 86 ? -7.980 -12.508 17.797 1.00 48.22 86 LEU A N 1
ATOM 676 C CA . LEU A 1 86 ? -7.691 -12.984 19.147 1.00 48.22 86 LEU A CA 1
ATOM 677 C C . LEU A 1 86 ? -9.004 -13.155 19.938 1.00 48.22 86 LEU A C 1
ATOM 679 O O . LEU A 1 86 ? -9.750 -12.184 20.103 1.00 48.22 86 LEU A O 1
ATOM 683 N N . PRO A 1 87 ? -9.328 -14.374 20.418 1.00 49.94 87 PRO A N 1
ATOM 684 C CA . PRO A 1 87 ? -10.469 -14.565 21.302 1.00 49.94 87 PRO A CA 1
ATOM 685 C C . PRO A 1 87 ? -10.245 -13.765 22.595 1.00 49.94 87 PRO A C 1
ATOM 687 O O . PRO A 1 87 ? -9.098 -13.626 23.031 1.00 49.94 87 PRO A O 1
ATOM 690 N N . PRO A 1 88 ? -11.309 -13.232 23.225 1.00 48.06 88 PRO A N 1
ATOM 691 C CA . PRO A 1 88 ? -11.163 -12.584 24.522 1.00 48.06 88 PRO A CA 1
ATOM 692 C C . PRO A 1 88 ? -10.524 -13.568 25.519 1.00 48.06 88 PRO A C 1
ATOM 694 O O . PRO A 1 88 ? -10.822 -14.766 25.451 1.00 48.06 88 PRO A O 1
ATOM 697 N N . PRO A 1 89 ? -9.642 -13.098 26.421 1.00 57.94 89 PRO A N 1
ATOM 698 C CA . PRO A 1 89 ? -9.069 -13.957 27.451 1.00 57.94 89 PRO A CA 1
ATOM 699 C C . PRO A 1 89 ? -10.194 -14.566 28.305 1.00 57.94 89 PRO A C 1
ATOM 701 O O . PRO A 1 89 ? -11.140 -13.859 28.662 1.00 57.94 89 PRO A O 1
ATOM 704 N N . LEU A 1 90 ? -10.092 -15.878 28.558 1.00 56.56 90 LEU A N 1
ATOM 705 C CA . LEU A 1 90 ? -11.020 -16.677 29.376 1.00 56.56 90 LEU A CA 1
ATOM 706 C C . LEU A 1 90 ? -11.018 -16.250 30.848 1.00 56.56 90 LEU A C 1
ATOM 708 O O . LEU A 1 90 ? -9.920 -15.944 31.367 1.00 56.56 90 LEU A O 1
#

Secondary structure (DSSP, 8-state):
-------------PPPPPPPPP-------HHHHHHHHHHHHHHHHHHHHHHTSTT--TTSHHHHHHHHHHHHHHHHHHHHHHHTTPPPP-

Foldseek 3Di:
DDDDDDDDDDPDPDPDPPPDPPPPPPPQDPVSLVVLLVVLVVLLVVLVVVCPDPPDDCPPVVNVVSVVSNVVSVVSNVVSVVVVPDDPDD

Radius of gyration: 28.81 Å; chains: 1; bounding box: 60×54×82 Å

Organism: Trichonephila clavata (NCBI:txid2740835)

pLDDT: mean 73.32, std 13.22, range [36.94, 90.88]

Sequence (90 aa):
MNQLIMTSKSPRRTPTPPPLPPCEQLQLNKAELSKMVTFRKHKLACIQELQAMPDHHPEDPFYARAAAELQEIEETIQIAVSDMTLPPPL